Protein AF-A0A3A9UAF2-F1 (afdb_monomer_lite)

pLDDT: mean 77.43, std 17.35, range [30.03, 96.0]

Radius of gyration: 18.85 Å; chains: 1; bounding box: 47×29×60 Å

Secondary structure (DSSP, 8-state):
--PPPHHHHHHHHHHHHHHHHHHHHHHHHH-TT-HHHHHHHHHHHHHHHHHHHHHHHHHHS-HHHHHHHHHHHHHHHHHHHHHHHHHHHHHH---HHHHHHHHHHHHHHHHHHHHHHHHHTS-TTHHHHHHHSSS----TT-TT-TTHHHHHHHHHHHHHHHHHHHHHHHTTHHHHHHHHH--

Foldseek 3Di:
DPDCPPVNVLVVLVVLLVLLVVLLVLCCVPVVVPPLLNQLSVLSNVLSVVLNVQLVVLVPDDPVSSLQCNLVVNLVSLVVSLVSLVVSCVVVNDDPSSVLSNVLSVLLNVLSVQLNCCCPPVPVPCVVVCVVVVHDPFDPPDPCTPCVSVCVSVVVNVVSSVVNSCCSNVDCVVVVVVVVVVD

Structure (mmCIF, N/CA/C/O backbone):
data_AF-A0A3A9UAF2-F1
#
_entry.id   AF-A0A3A9UAF2-F1
#
loop_
_atom_site.group_PDB
_atom_site.id
_atom_site.type_symbol
_atom_site.label_atom_id
_atom_site.label_alt_id
_atom_site.label_comp_id
_atom_site.label_asym_id
_atom_site.label_entity_id
_atom_site.label_seq_id
_atom_site.pdbx_PDB_ins_code
_atom_site.Cartn_x
_atom_site.Cartn_y
_atom_site.Cartn_z
_atom_site.occupancy
_atom_site.B_iso_or_equiv
_atom_site.auth_seq_id
_atom_site.auth_comp_id
_atom_site.auth_asym_id
_atom_site.auth_atom_id
_atom_site.pdbx_PDB_model_num
ATOM 1 N N . MET A 1 1 ? 23.227 -7.644 -11.343 1.00 33.62 1 MET A N 1
ATOM 2 C CA . MET A 1 1 ? 21.998 -7.559 -10.528 1.00 33.62 1 MET A CA 1
ATOM 3 C C . MET A 1 1 ? 21.085 -8.667 -10.995 1.00 33.62 1 MET A C 1
ATOM 5 O O . MET A 1 1 ? 20.821 -8.731 -12.188 1.00 33.62 1 MET A O 1
ATOM 9 N N . ALA A 1 2 ? 20.698 -9.581 -10.108 1.00 30.03 2 ALA A N 1
ATOM 10 C CA . ALA A 1 2 ? 19.697 -10.581 -10.447 1.00 30.03 2 ALA A CA 1
ATOM 11 C C . ALA A 1 2 ? 18.373 -9.840 -10.664 1.00 30.03 2 ALA A C 1
ATOM 13 O O . ALA A 1 2 ? 17.889 -9.191 -9.740 1.00 30.03 2 ALA A O 1
ATOM 14 N N . LEU A 1 3 ? 17.841 -9.878 -11.887 1.00 45.00 3 LEU A N 1
ATOM 15 C CA . LEU A 1 3 ? 16.459 -9.492 -12.143 1.00 45.00 3 LEU A CA 1
ATOM 16 C C . LEU A 1 3 ? 15.599 -10.282 -11.157 1.00 45.00 3 LEU A C 1
ATOM 18 O O . LEU A 1 3 ? 15.616 -11.514 -11.172 1.00 45.00 3 LEU A O 1
ATOM 22 N N . ILE A 1 4 ? 14.902 -9.575 -10.268 1.00 51.62 4 ILE A N 1
ATOM 23 C CA . ILE A 1 4 ? 13.815 -10.165 -9.495 1.00 51.62 4 ILE A CA 1
ATOM 24 C C . ILE A 1 4 ? 12.902 -10.838 -10.520 1.00 51.62 4 ILE A C 1
ATOM 26 O O . ILE A 1 4 ? 12.401 -10.176 -11.429 1.00 51.62 4 ILE A O 1
ATOM 30 N N . SER A 1 5 ? 12.771 -12.164 -10.446 1.00 56.38 5 SER A N 1
ATOM 31 C CA . SER A 1 5 ? 11.936 -12.871 -11.411 1.00 56.38 5 SER A CA 1
ATOM 32 C C . SER A 1 5 ? 10.496 -12.386 -11.254 1.00 56.38 5 SER A C 1
ATOM 34 O O . SER A 1 5 ? 10.052 -12.088 -10.144 1.00 56.38 5 SER A O 1
ATOM 36 N N . ILE A 1 6 ? 9.750 -12.330 -12.357 1.00 60.41 6 ILE A N 1
ATOM 37 C CA . ILE A 1 6 ? 8.323 -11.967 -12.352 1.00 60.41 6 ILE A CA 1
ATOM 38 C C . ILE A 1 6 ? 7.553 -12.813 -11.321 1.00 60.41 6 ILE A C 1
ATOM 40 O O . ILE A 1 6 ? 6.674 -12.303 -10.635 1.00 60.41 6 ILE A O 1
ATOM 44 N N . ALA A 1 7 ? 7.949 -14.078 -11.132 1.00 60.50 7 ALA A N 1
ATOM 45 C CA . ALA A 1 7 ? 7.382 -14.965 -10.119 1.00 60.50 7 ALA A CA 1
ATOM 46 C C . ALA A 1 7 ? 7.614 -14.480 -8.674 1.00 60.50 7 ALA A C 1
ATOM 48 O O . ALA A 1 7 ? 6.735 -14.635 -7.831 1.00 60.50 7 ALA A O 1
ATOM 49 N N . PHE A 1 8 ? 8.768 -13.877 -8.374 1.00 65.81 8 PHE A N 1
ATOM 50 C CA . PHE A 1 8 ? 9.053 -13.320 -7.050 1.00 65.81 8 PHE A CA 1
ATOM 51 C C . PHE A 1 8 ? 8.301 -12.004 -6.802 1.00 65.81 8 PHE A C 1
ATOM 53 O O . PHE A 1 8 ? 7.786 -11.811 -5.704 1.00 65.81 8 PHE A O 1
ATOM 60 N N . GLU A 1 9 ? 8.165 -11.133 -7.812 1.00 64.88 9 GLU A N 1
ATOM 61 C CA . GLU A 1 9 ? 7.309 -9.935 -7.711 1.00 64.88 9 GLU A CA 1
ATOM 62 C C . GLU A 1 9 ? 5.850 -10.334 -7.433 1.00 64.88 9 GLU A C 1
ATOM 64 O O . GLU A 1 9 ? 5.203 -9.767 -6.555 1.00 64.88 9 GLU A O 1
ATOM 69 N N . TRP A 1 10 ? 5.363 -11.374 -8.115 1.00 68.69 10 TRP A N 1
ATOM 70 C CA . TRP A 1 10 ? 4.012 -11.898 -7.923 1.00 68.69 10 TRP A CA 1
ATOM 71 C C . TRP A 1 10 ? 3.810 -12.528 -6.538 1.00 68.69 10 TRP A C 1
ATOM 73 O O . TRP A 1 10 ? 2.790 -12.292 -5.896 1.00 68.69 10 TRP A O 1
ATOM 83 N N . ALA A 1 11 ? 4.795 -13.280 -6.038 1.00 73.00 11 ALA A N 1
ATOM 84 C CA . ALA A 1 11 ? 4.742 -13.871 -4.702 1.00 73.00 11 ALA A CA 1
ATOM 85 C C . ALA A 1 11 ? 4.718 -12.807 -3.590 1.00 73.00 11 ALA A C 1
ATOM 87 O O . ALA A 1 11 ? 3.969 -12.946 -2.622 1.00 73.00 11 ALA A O 1
ATOM 88 N N . LEU A 1 12 ? 5.502 -11.732 -3.732 1.00 72.25 12 LEU A N 1
ATOM 89 C CA . LEU A 1 12 ? 5.485 -10.607 -2.793 1.00 72.25 12 LEU A CA 1
ATOM 90 C C . LEU A 1 12 ? 4.144 -9.868 -2.804 1.00 72.25 12 LEU A C 1
ATOM 92 O O . LEU A 1 12 ? 3.627 -9.524 -1.742 1.00 72.25 12 LEU A O 1
ATOM 96 N N . ASP A 1 13 ? 3.572 -9.651 -3.988 1.00 78.12 13 ASP A N 1
ATOM 97 C CA . ASP A 1 13 ? 2.272 -8.998 -4.144 1.00 78.12 13 ASP A CA 1
ATOM 98 C C . ASP A 1 13 ? 1.149 -9.830 -3.503 1.00 78.12 13 ASP A C 1
ATOM 100 O O . ASP A 1 13 ? 0.389 -9.324 -2.677 1.00 78.12 13 ASP A O 1
ATOM 104 N N . GLN A 1 14 ? 1.115 -11.141 -3.766 1.00 81.56 14 GLN A N 1
ATOM 105 C CA . GLN A 1 14 ? 0.177 -12.060 -3.114 1.00 81.56 14 GLN A CA 1
ATOM 106 C C . GLN A 1 14 ? 0.331 -12.070 -1.594 1.00 81.56 14 GLN A C 1
ATOM 108 O O . GLN A 1 14 ? -0.664 -12.044 -0.869 1.00 81.56 14 GLN A O 1
ATOM 113 N N . TRP A 1 15 ? 1.567 -12.084 -1.096 1.00 84.62 15 TRP A N 1
ATOM 114 C CA . TRP A 1 15 ? 1.828 -12.051 0.338 1.00 84.62 15 TRP A CA 1
ATOM 115 C C . TRP A 1 15 ? 1.287 -10.771 0.985 1.00 84.62 15 TRP A C 1
ATOM 117 O O . TRP A 1 15 ? 0.632 -10.839 2.026 1.00 84.62 15 TRP A O 1
ATOM 127 N N . ALA A 1 16 ? 1.480 -9.616 0.345 1.00 85.56 16 ALA A N 1
ATOM 128 C CA . ALA A 1 16 ? 0.967 -8.341 0.836 1.00 85.56 16 ALA A CA 1
ATOM 129 C C . ALA A 1 16 ? -0.572 -8.299 0.864 1.00 85.56 16 ALA A C 1
ATOM 131 O O . ALA A 1 16 ? -1.155 -7.841 1.848 1.00 85.56 16 ALA A O 1
ATOM 132 N N . VAL A 1 17 ? -1.240 -8.832 -0.166 1.00 89.94 17 VAL A N 1
ATOM 133 C CA . VAL A 1 17 ? -2.710 -8.950 -0.208 1.00 89.94 17 VAL A CA 1
ATOM 134 C C . VAL A 1 17 ? -3.223 -9.836 0.922 1.00 89.94 17 VAL A C 1
ATOM 136 O O . VAL A 1 17 ? -4.150 -9.452 1.639 1.00 89.94 17 VAL A O 1
ATOM 139 N N . VAL A 1 18 ? -2.611 -11.008 1.107 1.00 90.56 18 VAL A N 1
ATOM 140 C CA . VAL A 1 18 ? -2.998 -11.958 2.157 1.00 90.56 18 VAL A CA 1
ATOM 141 C C . VAL A 1 18 ? -2.822 -11.331 3.536 1.00 90.56 18 VAL A C 1
ATOM 143 O O . VAL A 1 18 ? -3.735 -11.408 4.355 1.00 90.56 18 VAL A O 1
ATOM 146 N N . LEU A 1 19 ? -1.700 -10.654 3.794 1.00 91.19 19 LEU A N 1
ATOM 147 C CA . LEU A 1 19 ? -1.489 -9.956 5.061 1.00 91.19 19 LEU A CA 1
ATOM 148 C C . LEU A 1 19 ? -2.506 -8.844 5.303 1.00 91.19 19 LEU A C 1
ATOM 150 O O . LEU A 1 19 ? -3.019 -8.733 6.415 1.00 91.19 19 LEU A O 1
ATOM 154 N N . ALA A 1 20 ? -2.821 -8.043 4.286 1.00 91.75 20 ALA A N 1
ATOM 155 C CA . ALA A 1 20 ? -3.807 -6.976 4.410 1.00 91.75 20 ALA A CA 1
ATOM 156 C C . ALA A 1 20 ? -5.199 -7.538 4.752 1.00 91.75 20 ALA A C 1
ATOM 158 O O . ALA A 1 20 ? -5.878 -7.026 5.646 1.00 91.75 20 ALA A O 1
ATOM 159 N N . ALA A 1 21 ? -5.598 -8.629 4.091 1.00 93.12 21 ALA A N 1
ATOM 160 C CA . ALA A 1 21 ? -6.851 -9.324 4.369 1.00 93.12 21 ALA A CA 1
ATOM 161 C C . ALA A 1 21 ? -6.871 -9.925 5.784 1.00 93.12 21 ALA A C 1
ATOM 163 O O . ALA A 1 21 ? -7.847 -9.751 6.514 1.00 93.12 21 ALA A O 1
ATOM 164 N N . LEU A 1 22 ? -5.784 -10.577 6.203 1.00 93.50 22 LEU A N 1
ATOM 165 C CA . LEU A 1 22 ? -5.650 -11.134 7.549 1.00 93.50 22 LEU A CA 1
ATOM 166 C C . LEU A 1 22 ? -5.697 -10.046 8.626 1.00 93.50 22 LEU A C 1
ATOM 168 O O . LEU A 1 22 ? -6.352 -10.247 9.644 1.00 93.50 22 LEU A O 1
ATOM 172 N N . ALA A 1 23 ? -5.073 -8.886 8.403 1.00 91.56 23 ALA A N 1
ATOM 173 C CA . ALA A 1 23 ? -5.122 -7.762 9.336 1.00 91.56 23 ALA A CA 1
ATOM 174 C C . ALA A 1 23 ? -6.552 -7.230 9.502 1.00 91.56 23 ALA A C 1
ATOM 176 O O . ALA A 1 23 ? -6.980 -6.922 10.615 1.00 91.56 23 ALA A O 1
ATOM 177 N N . PHE A 1 24 ? -7.322 -7.152 8.414 1.00 94.38 24 PHE A N 1
ATOM 178 C CA . PHE A 1 24 ? -8.735 -6.787 8.481 1.00 94.38 24 PHE A CA 1
ATOM 179 C C . PHE A 1 24 ? -9.564 -7.832 9.241 1.00 94.38 24 PHE A C 1
ATOM 181 O O . PHE A 1 24 ? -10.276 -7.473 10.178 1.00 94.38 24 PHE A O 1
ATOM 188 N N . VAL A 1 25 ? -9.438 -9.121 8.901 1.00 93.62 25 VAL A N 1
ATOM 189 C CA . VAL A 1 25 ? -10.173 -10.211 9.572 1.00 93.62 25 VAL A CA 1
ATOM 190 C C . VAL A 1 25 ? -9.829 -10.276 11.060 1.00 93.62 25 VAL A C 1
ATOM 192 O O . VAL A 1 25 ? -10.727 -10.410 11.891 1.00 93.62 25 VAL A O 1
ATOM 195 N N . TYR A 1 26 ? -8.551 -10.123 11.410 1.00 91.31 26 TYR A N 1
ATOM 196 C CA . TYR A 1 26 ? -8.089 -10.058 12.794 1.00 91.31 26 TYR A CA 1
ATOM 197 C C . TYR A 1 26 ? -8.773 -8.916 13.552 1.00 91.31 26 TYR A C 1
ATOM 199 O O . TYR A 1 26 ? -9.408 -9.149 14.579 1.00 91.31 26 TYR A O 1
ATOM 207 N N . ASN A 1 27 ? -8.733 -7.695 13.014 1.00 90.88 27 ASN A N 1
ATOM 208 C CA . ASN A 1 27 ? -9.342 -6.536 13.667 1.00 90.88 27 ASN A CA 1
ATOM 209 C C . ASN A 1 27 ? -10.868 -6.621 13.742 1.00 90.88 27 ASN A C 1
ATOM 211 O O . ASN A 1 27 ? -11.455 -6.203 14.735 1.00 90.88 27 ASN A O 1
ATOM 215 N N . MET A 1 28 ? -11.518 -7.203 12.737 1.00 91.88 28 MET A N 1
ATOM 216 C CA . MET A 1 28 ? -12.956 -7.455 12.768 1.00 91.88 28 MET A CA 1
ATOM 217 C C . MET A 1 28 ? -13.333 -8.474 13.854 1.00 91.88 28 MET A C 1
ATOM 219 O O . MET A 1 28 ? -14.367 -8.322 14.497 1.00 91.88 28 MET A O 1
ATOM 223 N N . THR A 1 29 ? -12.498 -9.495 14.066 1.00 90.31 29 THR A N 1
ATOM 224 C CA . THR A 1 29 ? -12.770 -10.594 15.006 1.00 90.31 29 THR A CA 1
ATOM 225 C C . THR A 1 29 ? -12.457 -10.204 16.449 1.00 90.31 29 THR A C 1
ATOM 227 O O . THR A 1 29 ? -13.267 -10.450 17.340 1.00 90.31 29 THR A O 1
ATOM 230 N N . PHE A 1 30 ? -11.301 -9.582 16.686 1.00 87.62 30 PHE A N 1
ATOM 231 C CA . PHE A 1 30 ? -10.780 -9.329 18.033 1.00 87.62 30 PHE A CA 1
ATOM 232 C C . PHE A 1 30 ? -10.954 -7.875 18.496 1.00 87.62 30 PHE A C 1
ATOM 234 O O . PHE A 1 30 ? -11.101 -7.634 19.690 1.00 87.62 30 PHE A O 1
ATOM 241 N N . ASN A 1 31 ? -11.044 -6.916 17.567 1.00 85.62 31 ASN A N 1
ATOM 242 C CA . ASN A 1 31 ? -11.149 -5.478 17.851 1.00 85.62 31 ASN A CA 1
ATOM 243 C C . ASN A 1 31 ? -12.462 -4.868 17.321 1.00 85.62 31 ASN A C 1
ATOM 245 O O . ASN A 1 31 ? -12.510 -3.697 16.940 1.00 85.62 31 ASN A O 1
ATOM 249 N N . SER A 1 32 ? -13.545 -5.658 17.307 1.00 85.94 32 SER A N 1
ATOM 250 C CA . SER A 1 32 ? -14.848 -5.329 16.690 1.00 85.94 32 SER A CA 1
ATOM 251 C C . SER A 1 32 ? -15.505 -4.034 17.197 1.00 85.94 32 SER A C 1
ATOM 253 O O . SER A 1 32 ? -16.315 -3.417 16.506 1.00 85.94 32 SER A O 1
ATOM 255 N N . HIS A 1 33 ? -15.138 -3.594 18.398 1.00 86.50 33 HIS A N 1
ATOM 256 C CA . HIS A 1 33 ? -15.617 -2.372 19.037 1.00 86.50 33 HIS A CA 1
ATOM 257 C C . HIS A 1 33 ? -14.896 -1.106 18.532 1.00 86.50 33 HIS A C 1
ATOM 259 O O . HIS A 1 33 ? -15.419 0.001 18.674 1.00 86.50 33 HIS A O 1
ATOM 265 N N . ASN A 1 34 ? -13.724 -1.237 17.900 1.00 87.69 34 ASN A N 1
ATOM 266 C CA . ASN A 1 34 ? -12.946 -0.120 17.368 1.00 87.69 34 ASN A CA 1
ATOM 267 C C . ASN A 1 34 ? -13.262 0.119 15.882 1.00 87.69 34 ASN A C 1
ATOM 269 O O . ASN A 1 34 ? -12.521 -0.274 14.978 1.00 8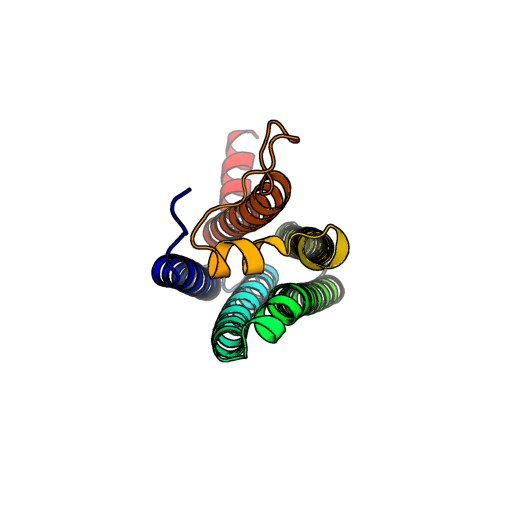7.69 34 ASN A O 1
ATOM 273 N N . SER A 1 35 ? -14.367 0.821 15.621 1.00 88.94 35 SER A N 1
ATOM 274 C CA . SER A 1 35 ? -14.837 1.121 14.259 1.00 88.94 35 SER A CA 1
ATOM 275 C C . SER A 1 35 ? -13.801 1.847 13.390 1.00 88.94 35 SER A C 1
ATOM 277 O O . SER A 1 35 ? -13.751 1.622 12.181 1.00 88.94 35 SER A O 1
ATOM 279 N N . ARG A 1 36 ? -12.931 2.673 13.990 1.00 90.25 36 ARG A N 1
ATOM 280 C CA . ARG A 1 36 ? -11.856 3.387 13.280 1.00 90.25 36 ARG A CA 1
ATOM 281 C C . ARG A 1 36 ? -10.769 2.434 12.789 1.00 90.25 36 ARG A C 1
ATOM 283 O O . ARG A 1 36 ? -10.321 2.564 11.650 1.00 90.25 36 ARG A O 1
ATOM 290 N N . LEU A 1 37 ? -10.363 1.474 13.620 1.00 90.12 37 LEU A N 1
ATOM 291 C CA . LEU A 1 37 ? -9.373 0.455 13.263 1.00 90.12 37 LEU A CA 1
ATOM 292 C C . LEU A 1 37 ? -9.906 -0.498 12.189 1.00 90.12 37 LEU A C 1
ATOM 294 O O . LEU A 1 37 ? -9.205 -0.789 11.220 1.00 90.12 37 LEU A O 1
ATOM 298 N N . ILE A 1 38 ? -11.169 -0.910 12.299 1.00 91.81 38 ILE A N 1
ATOM 299 C CA . ILE A 1 38 ? -11.828 -1.755 11.293 1.00 91.81 38 ILE A CA 1
ATOM 300 C C . ILE A 1 38 ? -11.927 -1.018 9.955 1.00 91.81 38 ILE A C 1
ATOM 302 O O . ILE A 1 38 ? -11.546 -1.563 8.925 1.00 91.81 38 ILE A O 1
ATOM 306 N N . ALA A 1 39 ? -12.373 0.241 9.953 1.00 92.62 39 ALA A N 1
ATOM 307 C CA . ALA A 1 39 ? -12.472 1.022 8.722 1.00 92.62 39 ALA A CA 1
ATOM 308 C C . ALA A 1 39 ? -11.095 1.276 8.082 1.00 92.62 39 ALA A C 1
ATOM 310 O O . ALA A 1 39 ? -10.945 1.169 6.864 1.00 92.62 39 ALA A O 1
ATOM 311 N N . SER A 1 40 ? -10.071 1.556 8.893 1.00 93.44 40 SER A N 1
ATOM 312 C CA . SER A 1 40 ? -8.703 1.774 8.405 1.00 93.44 40 SER A CA 1
ATOM 313 C C . SER A 1 40 ? -8.097 0.491 7.826 1.00 93.44 40 SER A C 1
ATOM 315 O O . SER A 1 40 ? -7.552 0.512 6.725 1.00 93.44 40 SER A O 1
ATOM 317 N N . SER A 1 41 ? -8.239 -0.644 8.519 1.00 93.75 41 SER A N 1
ATOM 318 C CA . SER A 1 41 ? -7.765 -1.947 8.026 1.00 93.75 41 SER A CA 1
ATOM 319 C C . SER A 1 41 ? -8.518 -2.408 6.776 1.00 93.75 41 SER A C 1
ATOM 321 O O . SER A 1 41 ? -7.884 -2.899 5.845 1.00 93.75 41 SER A O 1
ATOM 323 N N . LEU A 1 42 ? -9.831 -2.165 6.689 1.00 95.12 42 LEU A N 1
ATOM 324 C CA . LEU A 1 42 ? -10.618 -2.420 5.479 1.00 95.12 42 LEU A CA 1
ATOM 325 C C . LEU A 1 42 ? -10.117 -1.590 4.294 1.00 95.12 42 LEU A C 1
ATOM 327 O O . LEU A 1 42 ? -9.975 -2.116 3.194 1.00 95.12 42 LEU A O 1
ATOM 331 N N . THR A 1 43 ? -9.816 -0.308 4.516 1.00 94.75 43 THR A N 1
ATOM 332 C CA . THR A 1 43 ? -9.277 0.579 3.470 1.00 94.75 43 THR A CA 1
ATOM 333 C C . THR A 1 43 ? -7.982 0.019 2.896 1.00 94.75 43 THR A C 1
ATOM 335 O O . THR A 1 43 ? -7.814 -0.053 1.681 1.00 94.75 43 THR A O 1
ATOM 338 N N . VAL A 1 44 ? -7.082 -0.429 3.773 1.00 94.56 44 VAL A N 1
ATOM 339 C CA . VAL A 1 44 ? -5.801 -1.024 3.383 1.00 94.56 44 VAL A CA 1
ATOM 340 C C . VAL A 1 44 ? -6.013 -2.354 2.658 1.00 94.56 44 VAL A C 1
ATOM 342 O O . VAL A 1 44 ? -5.417 -2.565 1.606 1.00 94.56 44 VAL A O 1
ATOM 345 N N . ALA A 1 45 ? -6.897 -3.223 3.156 1.00 94.50 45 ALA A N 1
ATOM 346 C CA . ALA A 1 45 ? -7.222 -4.494 2.509 1.00 94.50 45 ALA A CA 1
ATOM 347 C C . ALA A 1 45 ? -7.782 -4.301 1.092 1.00 94.50 45 ALA A C 1
ATOM 349 O O . ALA A 1 45 ? -7.315 -4.948 0.156 1.00 94.50 45 ALA A O 1
ATOM 350 N N . LEU A 1 46 ? -8.726 -3.371 0.914 1.00 94.50 46 LEU A N 1
ATOM 351 C CA . LEU A 1 46 ? -9.286 -3.038 -0.398 1.00 94.50 46 LEU A CA 1
ATOM 352 C C . LEU A 1 46 ? -8.228 -2.453 -1.334 1.00 94.50 46 LEU A C 1
ATOM 354 O O . LEU A 1 46 ? -8.163 -2.842 -2.495 1.00 94.50 46 LEU A O 1
ATOM 358 N N . MET A 1 47 ? -7.369 -1.563 -0.832 1.00 93.94 47 MET A N 1
ATOM 359 C CA . MET A 1 47 ? -6.274 -0.994 -1.615 1.00 93.94 47 MET A CA 1
ATOM 360 C C . MET A 1 47 ? -5.329 -2.087 -2.132 1.00 93.94 47 MET A C 1
ATOM 362 O O . MET A 1 47 ? -5.038 -2.114 -3.322 1.00 93.94 47 MET A O 1
ATOM 366 N N . TYR A 1 48 ? -4.878 -3.020 -1.289 1.00 91.56 48 TYR A N 1
ATOM 367 C CA . TYR A 1 48 ? -4.011 -4.110 -1.752 1.00 91.56 48 TYR A CA 1
ATOM 368 C C . TYR A 1 48 ? -4.740 -5.070 -2.701 1.00 91.56 48 TYR A C 1
ATOM 370 O O . TYR A 1 48 ? -4.182 -5.437 -3.732 1.00 91.56 48 TYR A O 1
ATOM 378 N N . ALA A 1 49 ? -5.999 -5.424 -2.419 1.00 91.56 49 ALA A N 1
ATOM 379 C CA . ALA A 1 49 ? -6.787 -6.297 -3.288 1.00 91.56 49 ALA A CA 1
ATOM 380 C C . ALA A 1 49 ? -6.994 -5.688 -4.685 1.00 91.56 49 ALA A C 1
ATOM 382 O O . ALA A 1 49 ? -6.730 -6.340 -5.693 1.00 91.56 49 ALA A O 1
ATOM 383 N N . PHE A 1 50 ? -7.409 -4.422 -4.769 1.00 91.94 50 PHE A N 1
ATOM 384 C CA . PHE A 1 50 ? -7.541 -3.727 -6.051 1.00 91.94 50 PHE A CA 1
ATOM 385 C C . PHE A 1 50 ? -6.190 -3.536 -6.741 1.00 91.94 50 PHE A C 1
ATOM 387 O O . PHE A 1 50 ? -6.116 -3.642 -7.962 1.00 91.94 50 PHE A O 1
ATOM 394 N N . GLY A 1 51 ? -5.118 -3.317 -5.975 1.00 89.19 51 GLY A N 1
ATOM 395 C CA . GLY A 1 51 ? -3.755 -3.225 -6.494 1.00 89.19 51 GLY A CA 1
ATOM 396 C C . GLY A 1 51 ? -3.304 -4.509 -7.186 1.00 89.19 51 GLY A C 1
ATOM 397 O O . GLY A 1 51 ? -2.708 -4.432 -8.258 1.00 89.19 51 GLY A O 1
ATOM 398 N N . HIS A 1 52 ? -3.658 -5.669 -6.628 1.00 88.94 52 HIS A N 1
ATOM 399 C CA . HIS A 1 52 ? -3.376 -6.980 -7.212 1.00 88.94 52 HIS A CA 1
ATOM 400 C C . HIS A 1 52 ? -4.073 -7.178 -8.560 1.00 88.94 52 HIS A C 1
ATOM 402 O O . HIS A 1 52 ? -3.426 -7.510 -9.553 1.00 88.94 52 HIS A O 1
ATOM 408 N N . PHE A 1 53 ? -5.382 -6.912 -8.628 1.00 87.38 53 PHE A N 1
ATOM 409 C CA . PHE A 1 53 ? -6.136 -7.019 -9.884 1.00 87.38 53 PHE A CA 1
ATOM 410 C C . PHE A 1 53 ? -5.643 -6.027 -10.936 1.00 87.38 53 PHE A C 1
ATOM 412 O O . PHE A 1 53 ? -5.502 -6.378 -12.105 1.00 87.38 53 PHE A O 1
ATOM 419 N N . LEU A 1 54 ? -5.338 -4.800 -10.516 1.00 87.62 54 LEU A N 1
ATOM 420 C CA . LEU A 1 54 ? -4.782 -3.776 -11.386 1.00 87.62 54 LEU A CA 1
ATOM 421 C C . LEU A 1 54 ? -3.416 -4.205 -11.940 1.00 87.62 54 LEU A C 1
ATOM 423 O O . LEU A 1 54 ? -3.170 -4.046 -13.130 1.00 87.62 54 LEU A O 1
ATOM 427 N N . LEU A 1 55 ? -2.540 -4.770 -11.104 1.00 83.81 55 LEU A N 1
ATOM 428 C CA . LEU A 1 55 ? -1.234 -5.275 -11.527 1.00 83.81 55 LEU A CA 1
ATOM 429 C C . LEU A 1 55 ? -1.370 -6.448 -12.501 1.00 83.81 55 LEU A C 1
ATOM 431 O O . LEU A 1 55 ? -0.647 -6.487 -13.494 1.00 83.81 55 LEU A O 1
ATOM 435 N N . ALA A 1 56 ? -2.288 -7.378 -12.231 1.00 84.06 56 ALA A N 1
ATOM 436 C CA . ALA A 1 56 ? -2.581 -8.491 -13.127 1.00 84.06 56 ALA A CA 1
ATOM 437 C C . ALA A 1 56 ? -3.015 -7.983 -14.509 1.00 84.06 56 ALA A C 1
ATOM 439 O O . ALA A 1 56 ? -2.418 -8.377 -15.504 1.00 84.06 56 ALA A O 1
ATOM 440 N N . TRP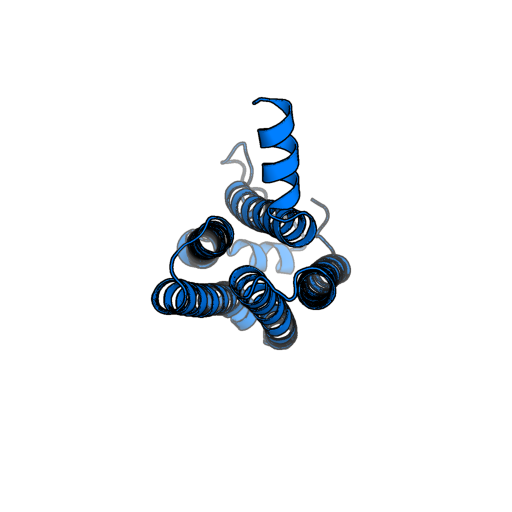 A 1 57 ? -3.957 -7.035 -14.553 1.00 86.50 57 TRP A N 1
ATOM 441 C CA . TRP A 1 57 ? -4.407 -6.412 -15.799 1.00 86.50 57 TRP A CA 1
ATOM 442 C C . TRP A 1 57 ? -3.283 -5.662 -16.527 1.00 86.50 57 TRP A C 1
ATOM 444 O O . TRP A 1 57 ? -3.095 -5.850 -17.724 1.00 86.50 57 TRP A O 1
ATOM 454 N N . ILE A 1 58 ? -2.487 -4.854 -15.816 1.00 84.06 58 ILE A N 1
ATOM 455 C CA . ILE A 1 58 ? -1.352 -4.134 -16.417 1.00 84.06 58 ILE A CA 1
ATOM 456 C C . ILE A 1 58 ? -0.374 -5.111 -17.068 1.00 84.06 58 ILE A C 1
ATOM 458 O O . ILE A 1 58 ? 0.123 -4.831 -18.151 1.00 84.06 58 ILE A O 1
ATOM 462 N N . ASN A 1 59 ? -0.100 -6.255 -16.441 1.00 81.31 59 ASN A N 1
ATOM 463 C CA . ASN A 1 59 ? 0.845 -7.233 -16.977 1.00 81.31 59 ASN A CA 1
ATOM 464 C C . ASN A 1 59 ? 0.348 -7.927 -18.264 1.00 81.31 59 ASN A C 1
ATOM 466 O O . ASN A 1 59 ? 1.157 -8.563 -18.940 1.00 81.31 59 ASN A O 1
ATOM 470 N N . GLU A 1 60 ? -0.936 -7.803 -18.618 1.00 83.88 60 GLU A N 1
ATOM 471 C CA . GLU A 1 60 ? -1.500 -8.289 -19.887 1.00 83.88 60 GLU A CA 1
ATOM 472 C C . GLU A 1 60 ? -1.355 -7.278 -21.041 1.00 83.88 60 GLU A C 1
ATOM 474 O O . GLU A 1 60 ? -1.508 -7.649 -22.205 1.00 83.88 60 GLU A O 1
ATOM 479 N N . LEU A 1 61 ? -1.045 -6.008 -20.749 1.00 80.31 61 LEU A N 1
ATOM 480 C CA . LEU A 1 61 ? -0.896 -4.957 -21.762 1.00 80.31 61 LEU A CA 1
ATOM 481 C C . LEU A 1 61 ? 0.445 -5.060 -22.516 1.00 80.31 61 LEU A C 1
ATOM 483 O O . LEU A 1 61 ? 1.401 -5.648 -22.004 1.00 80.31 61 LEU A O 1
ATOM 487 N N . PRO A 1 62 ? 0.582 -4.450 -23.709 1.00 81.50 62 PRO A N 1
ATOM 488 C CA . PRO A 1 62 ? 1.877 -4.283 -24.369 1.00 81.50 62 PRO A CA 1
ATOM 489 C C . PRO A 1 62 ? 2.895 -3.572 -23.466 1.00 81.50 62 PRO A C 1
ATOM 491 O O . PRO A 1 62 ? 2.529 -2.674 -22.711 1.00 81.50 62 PRO A O 1
ATOM 494 N N . PHE A 1 63 ? 4.179 -3.939 -23.560 1.00 70.81 63 PHE A N 1
ATOM 495 C CA . PHE A 1 63 ? 5.238 -3.463 -22.652 1.00 70.81 63 PHE A CA 1
ATOM 496 C C . PHE A 1 63 ? 5.274 -1.933 -22.484 1.00 70.81 63 PHE A C 1
ATOM 498 O O . PHE A 1 63 ? 5.368 -1.442 -21.358 1.00 70.81 63 PHE A O 1
ATOM 505 N N . ASP A 1 64 ? 5.130 -1.185 -23.579 1.00 69.69 64 ASP A N 1
ATOM 506 C CA . ASP A 1 64 ? 5.132 0.283 -23.564 1.00 69.69 64 ASP A CA 1
ATOM 507 C C . ASP A 1 64 ? 3.968 0.862 -22.744 1.00 69.69 64 ASP A C 1
ATOM 509 O O . ASP A 1 64 ? 4.137 1.821 -21.986 1.00 69.69 64 ASP A O 1
ATOM 513 N N . GLU A 1 65 ? 2.794 0.236 -22.823 1.00 74.62 65 GLU A N 1
ATOM 514 C CA . GLU A 1 65 ? 1.632 0.610 -22.019 1.00 74.62 65 GLU A CA 1
ATOM 515 C C . GLU A 1 65 ? 1.833 0.227 -20.547 1.00 74.62 65 GLU A C 1
ATOM 517 O O . GLU A 1 65 ? 1.516 1.022 -19.658 1.00 74.62 65 GLU A O 1
ATOM 522 N N . GLN A 1 66 ? 2.443 -0.932 -20.259 1.00 74.00 66 GLN A N 1
ATOM 523 C CA . GLN A 1 66 ? 2.752 -1.327 -18.878 1.00 74.00 66 GLN A CA 1
ATOM 524 C C . GLN A 1 66 ? 3.625 -0.284 -18.178 1.00 74.00 66 GLN A C 1
ATOM 526 O O . GLN A 1 66 ? 3.383 0.076 -17.023 1.00 74.00 66 GLN A O 1
ATOM 531 N N . VAL A 1 67 ? 4.643 0.215 -18.885 1.00 69.06 67 VAL A N 1
ATOM 532 C CA . VAL A 1 67 ? 5.585 1.225 -18.387 1.00 69.06 67 VAL A CA 1
ATOM 533 C C . VAL A 1 67 ? 4.854 2.513 -18.010 1.00 69.06 67 VAL A C 1
ATOM 535 O O . VAL A 1 67 ? 5.121 3.080 -16.947 1.00 69.06 67 VAL A O 1
ATOM 538 N N . TYR A 1 68 ? 3.910 2.950 -18.842 1.00 71.50 68 TYR A N 1
ATOM 539 C CA . TYR A 1 68 ? 3.178 4.195 -18.639 1.00 71.50 68 TYR A CA 1
ATOM 540 C C . TYR A 1 68 ? 2.133 4.098 -17.516 1.00 71.50 68 TYR A C 1
ATOM 542 O O . TYR A 1 68 ? 2.017 5.001 -16.674 1.00 71.50 68 TYR A O 1
ATOM 550 N N . PHE A 1 69 ? 1.388 2.991 -17.469 1.00 77.38 69 PHE A N 1
ATOM 551 C CA . PHE A 1 69 ? 0.250 2.833 -16.563 1.00 77.38 69 PHE A CA 1
ATOM 552 C C . PHE A 1 69 ? 0.626 2.317 -15.169 1.00 77.38 69 PHE A C 1
ATOM 554 O O . PHE A 1 69 ? -0.047 2.656 -14.197 1.00 77.38 69 PHE A O 1
ATOM 561 N N . ARG A 1 70 ? 1.723 1.562 -15.003 1.00 79.81 70 ARG A N 1
ATOM 562 C CA . ARG A 1 70 ? 2.015 0.882 -13.724 1.00 79.81 70 ARG A CA 1
ATOM 563 C C . ARG A 1 70 ? 2.062 1.819 -12.515 1.00 79.81 70 ARG A C 1
ATOM 565 O O . ARG A 1 70 ? 1.443 1.523 -11.493 1.00 79.81 70 ARG A O 1
ATOM 572 N N . TYR A 1 71 ? 2.765 2.946 -12.609 1.00 80.06 71 TYR A N 1
ATOM 573 C CA . TYR A 1 71 ? 2.886 3.873 -11.474 1.00 80.06 71 TYR A CA 1
ATOM 574 C C . TYR A 1 71 ? 1.751 4.886 -11.387 1.00 80.06 71 TYR A C 1
ATOM 576 O O . TYR A 1 71 ? 1.354 5.249 -10.284 1.00 80.06 71 TYR A O 1
ATOM 584 N N . SER A 1 72 ? 1.185 5.307 -12.519 1.00 83.50 72 SER A N 1
ATOM 585 C CA . SER A 1 72 ? 0.052 6.237 -12.537 1.00 83.50 72 SER A CA 1
ATOM 586 C C . SER A 1 72 ? -1.213 5.585 -11.971 1.00 83.50 72 SER A C 1
ATOM 588 O O . SER A 1 72 ? -1.899 6.184 -11.142 1.00 83.50 72 SER A O 1
ATOM 590 N N . SER A 1 73 ? -1.480 4.323 -12.311 1.00 85.88 73 SER A N 1
ATOM 591 C CA . SER A 1 73 ? -2.608 3.576 -11.756 1.00 85.88 73 SER A CA 1
ATOM 592 C C . SER A 1 73 ? -2.410 3.246 -10.271 1.00 85.88 73 SER A C 1
ATOM 594 O O . SER A 1 73 ? -3.358 3.353 -9.492 1.00 85.88 73 SER A O 1
ATOM 596 N N . ARG A 1 74 ? -1.181 2.925 -9.831 1.00 86.44 74 ARG A N 1
ATOM 597 C CA . ARG A 1 74 ? -0.876 2.771 -8.395 1.00 86.44 74 ARG A CA 1
ATOM 598 C C . ARG A 1 74 ? -1.038 4.085 -7.632 1.00 86.44 74 ARG A C 1
ATOM 600 O O . ARG A 1 74 ? -1.648 4.085 -6.569 1.00 86.44 74 ARG A O 1
ATOM 607 N N . LEU A 1 75 ? -0.556 5.203 -8.177 1.00 89.06 75 LEU A N 1
ATOM 608 C CA . LEU A 1 75 ? -0.751 6.538 -7.604 1.00 89.06 75 LEU A CA 1
ATOM 609 C C . LEU A 1 75 ? -2.240 6.850 -7.412 1.00 89.06 75 LEU A C 1
ATOM 611 O O . LEU A 1 75 ? -2.636 7.284 -6.330 1.00 89.06 75 LEU A O 1
ATOM 615 N N . LEU A 1 76 ? -3.064 6.589 -8.431 1.00 91.19 76 LEU A N 1
ATOM 616 C CA . LEU A 1 76 ? -4.513 6.774 -8.355 1.00 91.19 76 LEU A CA 1
ATOM 617 C C . LEU A 1 76 ? -5.132 5.936 -7.229 1.00 91.19 76 LEU A C 1
ATOM 619 O O . LEU A 1 76 ? -5.979 6.430 -6.489 1.00 91.19 76 LEU A O 1
ATOM 623 N N . LEU A 1 77 ? -4.684 4.693 -7.061 1.00 91.94 77 LEU A N 1
ATOM 624 C CA . LEU A 1 77 ? -5.191 3.808 -6.019 1.00 91.94 77 LEU A CA 1
ATOM 625 C C . LEU A 1 77 ? -4.872 4.318 -4.604 1.00 91.94 77 LEU A C 1
ATOM 627 O O . LEU A 1 77 ? -5.764 4.352 -3.754 1.00 91.94 77 LEU A O 1
ATOM 631 N N . TYR A 1 78 ? -3.642 4.785 -4.363 1.00 92.25 78 TYR A N 1
ATOM 632 C CA . TYR A 1 78 ? -3.287 5.431 -3.093 1.00 92.25 78 TYR A CA 1
ATOM 633 C C . TYR A 1 78 ? -4.047 6.744 -2.879 1.00 92.25 78 TYR A C 1
ATOM 635 O O . TYR A 1 78 ? -4.428 7.042 -1.749 1.00 92.25 78 TYR A O 1
ATOM 643 N N . ALA A 1 79 ? -4.320 7.508 -3.942 1.00 92.88 79 ALA A N 1
ATOM 644 C CA . ALA A 1 79 ? -5.125 8.724 -3.854 1.00 92.88 79 ALA A CA 1
ATOM 645 C C . ALA A 1 79 ? -6.567 8.420 -3.425 1.00 92.88 79 ALA A C 1
ATOM 647 O O . ALA A 1 79 ? -7.083 9.061 -2.511 1.00 92.88 79 ALA A O 1
ATOM 648 N N . LEU A 1 80 ? -7.200 7.405 -4.021 1.00 94.81 80 LEU A N 1
ATOM 649 C CA . LEU A 1 80 ? -8.540 6.957 -3.634 1.00 94.81 80 LEU A CA 1
ATOM 650 C C . LEU A 1 80 ? -8.578 6.473 -2.178 1.00 94.81 80 LEU A C 1
ATOM 652 O O . LEU A 1 80 ? -9.471 6.868 -1.427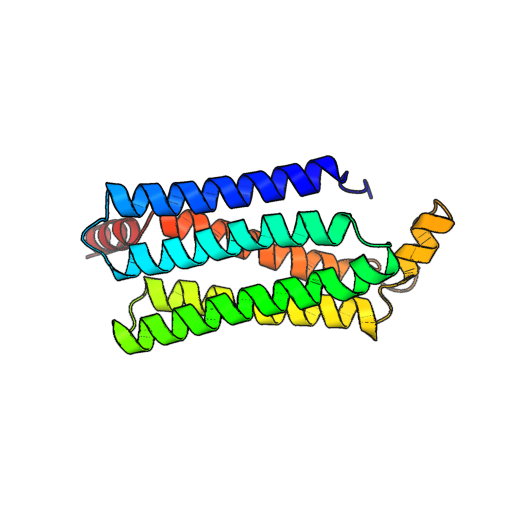 1.00 94.81 80 LEU A O 1
ATOM 656 N N . ALA A 1 81 ? -7.586 5.686 -1.752 1.00 93.81 81 ALA A N 1
ATOM 657 C CA . ALA A 1 81 ? -7.454 5.262 -0.359 1.00 93.81 81 ALA A CA 1
ATOM 658 C C . ALA A 1 81 ? -7.255 6.461 0.588 1.00 93.81 81 ALA A C 1
ATOM 660 O O . ALA A 1 81 ? -7.892 6.537 1.638 1.00 93.81 81 ALA A O 1
ATOM 661 N N . GLY A 1 82 ? -6.431 7.439 0.199 1.00 93.81 82 GLY A N 1
ATOM 662 C CA . GLY A 1 82 ? -6.224 8.688 0.931 1.00 93.81 82 GLY A CA 1
ATOM 663 C C . GLY A 1 82 ? -7.506 9.510 1.077 1.00 93.81 82 GLY A C 1
ATOM 664 O O . GLY A 1 82 ? -7.823 9.951 2.181 1.00 93.81 82 GLY A O 1
ATOM 665 N N . PHE A 1 83 ? -8.293 9.663 0.008 1.00 95.19 83 PHE A N 1
ATOM 666 C CA . PHE A 1 83 ? -9.592 10.342 0.063 1.00 95.19 83 PHE A CA 1
ATOM 667 C C . PHE A 1 83 ? -10.583 9.622 0.976 1.00 95.19 83 PHE A C 1
ATOM 669 O O . PHE A 1 83 ? -11.274 10.272 1.762 1.00 95.19 83 PHE A O 1
ATOM 676 N N . PHE A 1 84 ? -10.626 8.290 0.926 1.00 94.50 84 PHE A N 1
ATOM 677 C CA . PHE A 1 84 ? -11.473 7.509 1.822 1.00 94.50 84 PHE A CA 1
ATOM 678 C C . PHE A 1 84 ? -11.055 7.686 3.288 1.00 94.50 84 PHE A C 1
ATOM 680 O O . PHE A 1 84 ? -11.901 7.933 4.145 1.00 94.50 84 PHE A O 1
ATOM 687 N N . MET A 1 85 ? -9.751 7.670 3.576 1.00 96.00 85 MET A N 1
ATOM 688 C CA . MET A 1 85 ? -9.227 7.955 4.914 1.00 96.00 85 MET A CA 1
ATOM 689 C C . MET A 1 85 ? -9.544 9.382 5.381 1.00 96.00 85 MET A C 1
ATOM 691 O O . MET A 1 85 ? -9.933 9.570 6.532 1.00 96.00 85 MET A O 1
ATOM 695 N N . ALA A 1 86 ? -9.442 10.386 4.507 1.00 93.75 86 ALA A N 1
ATOM 696 C CA . ALA A 1 86 ? -9.829 11.760 4.830 1.00 93.75 86 ALA A CA 1
ATOM 697 C C . ALA A 1 86 ? -11.329 11.860 5.164 1.00 93.75 86 ALA A C 1
ATOM 699 O O . ALA A 1 86 ? -11.706 12.494 6.151 1.00 93.75 86 ALA A O 1
ATOM 700 N N . ALA A 1 87 ? -12.183 11.178 4.394 1.00 93.12 87 ALA A N 1
ATOM 701 C CA . ALA A 1 87 ? -13.615 11.095 4.666 1.00 93.12 87 ALA A CA 1
ATOM 702 C C . ALA A 1 87 ? -13.911 10.378 5.996 1.00 93.12 87 ALA A C 1
ATOM 704 O O . ALA A 1 87 ? -14.759 10.834 6.767 1.00 93.12 87 ALA A O 1
ATOM 705 N N . LEU A 1 88 ? -13.184 9.300 6.308 1.00 92.75 88 LEU A N 1
ATOM 706 C CA . LEU A 1 88 ? -13.276 8.606 7.595 1.00 92.75 88 LEU A CA 1
ATOM 707 C C . LEU A 1 88 ? -12.891 9.517 8.763 1.00 92.75 88 LEU A C 1
ATOM 709 O O . LEU A 1 88 ? -13.620 9.559 9.752 1.00 92.75 88 LEU A O 1
ATOM 713 N N . ILE A 1 89 ? -11.792 10.270 8.649 1.00 93.38 89 ILE A N 1
ATOM 714 C CA . ILE A 1 89 ? -11.356 11.235 9.671 1.00 93.38 89 ILE A CA 1
ATOM 715 C C . ILE A 1 89 ? -12.419 12.316 9.870 1.00 93.38 89 ILE A C 1
AT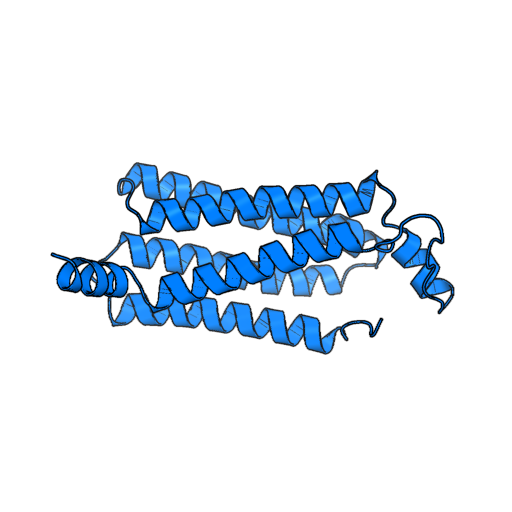OM 717 O O . ILE A 1 89 ? -12.772 12.625 11.007 1.00 93.38 89 ILE A O 1
ATOM 721 N N . PHE A 1 90 ? -12.974 12.855 8.782 1.00 93.31 90 PHE A N 1
ATOM 722 C CA . PHE A 1 90 ? -14.042 13.850 8.851 1.00 93.31 90 PHE A CA 1
ATOM 723 C C . PHE A 1 90 ? -15.300 13.303 9.544 1.00 93.31 90 PHE A C 1
ATOM 725 O O . PHE A 1 90 ? -15.938 14.008 10.323 1.00 93.31 90 PHE A O 1
ATOM 732 N N . ARG A 1 91 ? -15.658 12.036 9.294 1.00 92.06 91 ARG A N 1
ATOM 733 C CA . ARG A 1 91 ? -16.885 11.423 9.821 1.00 92.06 91 ARG A CA 1
ATOM 734 C C . ARG A 1 91 ? -16.758 10.893 11.251 1.00 92.06 91 ARG A C 1
ATOM 736 O O . ARG A 1 91 ? -17.718 11.003 12.008 1.00 92.06 91 ARG A O 1
ATOM 743 N N . LEU A 1 92 ? -15.630 10.275 11.601 1.00 87.12 92 LEU A N 1
ATOM 744 C CA . LEU A 1 92 ? -15.420 9.558 12.870 1.00 87.12 92 LEU A CA 1
ATOM 745 C C . LEU A 1 92 ? -14.489 10.299 13.844 1.00 87.12 92 LEU A C 1
ATOM 747 O O . LEU A 1 92 ? -14.313 9.855 14.984 1.00 87.12 92 LEU A O 1
ATOM 751 N N . GLY A 1 93 ? -13.896 11.410 13.409 1.00 84.94 93 GLY A N 1
ATOM 752 C CA . GLY A 1 93 ? -12.868 12.148 14.134 1.00 84.94 93 GLY A CA 1
ATOM 753 C C . GLY A 1 93 ? -11.482 11.497 14.019 1.00 84.94 93 GLY A C 1
ATOM 754 O O . GLY A 1 93 ? -11.379 10.271 13.880 1.00 84.94 93 GLY A O 1
ATOM 755 N N . PRO A 1 94 ? -10.403 12.296 14.091 1.00 88.19 94 PRO A N 1
ATOM 756 C CA . PRO A 1 94 ? -9.044 11.780 14.029 1.00 88.19 94 PRO A CA 1
ATOM 757 C C . PRO A 1 94 ? -8.702 10.980 15.289 1.00 88.19 94 PRO A C 1
ATOM 759 O O . PRO A 1 94 ? -9.039 11.356 16.410 1.00 88.19 94 PRO A O 1
ATOM 762 N N . ASN A 1 95 ? -7.964 9.893 15.104 1.00 86.94 95 ASN A N 1
ATOM 763 C CA . ASN A 1 95 ? -7.210 9.222 16.158 1.00 86.94 95 ASN A CA 1
ATOM 764 C C . ASN A 1 95 ? -5.833 8.823 15.624 1.00 86.94 95 ASN A C 1
ATOM 766 O O . ASN A 1 95 ? -5.522 9.029 14.447 1.00 86.94 95 ASN A O 1
ATOM 770 N N . PHE A 1 96 ? -5.005 8.240 16.485 1.00 85.19 96 PHE A N 1
ATOM 771 C CA . PHE A 1 96 ? -3.664 7.819 16.097 1.00 85.19 96 PHE A CA 1
ATOM 772 C C . PHE A 1 96 ? -3.689 6.830 14.919 1.00 85.19 96 PHE A C 1
ATOM 774 O O . PHE A 1 96 ? -2.952 7.027 13.954 1.00 85.19 96 PHE A O 1
ATOM 781 N N . THR A 1 97 ? -4.608 5.856 14.938 1.00 87.50 97 THR A N 1
ATOM 782 C CA . THR A 1 97 ? -4.794 4.887 13.844 1.00 87.50 97 THR A CA 1
ATOM 783 C C . THR A 1 97 ? -5.118 5.560 12.507 1.00 87.50 97 THR A C 1
ATOM 785 O O . THR A 1 97 ? -4.368 5.424 11.543 1.00 87.50 97 THR A O 1
ATOM 788 N N . THR A 1 98 ? -6.210 6.324 12.439 1.00 89.94 98 THR A N 1
ATOM 789 C CA . THR A 1 98 ? -6.670 6.968 11.195 1.00 89.94 98 THR A CA 1
ATOM 790 C C . THR A 1 98 ? -5.653 7.971 10.659 1.00 89.94 98 THR A C 1
ATOM 792 O O . THR A 1 98 ? -5.421 8.017 9.454 1.00 89.94 98 THR A O 1
ATOM 795 N N . THR A 1 99 ? -4.984 8.712 11.546 1.00 90.19 99 THR A N 1
ATOM 796 C CA . THR A 1 99 ? -3.929 9.666 11.174 1.00 90.19 99 THR A CA 1
ATOM 797 C C . THR A 1 99 ? -2.697 8.947 10.627 1.00 90.19 99 THR A C 1
ATOM 799 O O . THR A 1 99 ? -2.141 9.375 9.617 1.00 90.19 99 THR A O 1
ATOM 802 N N . THR A 1 100 ? -2.290 7.832 11.242 1.00 90.31 100 THR A N 1
ATOM 803 C CA . THR A 1 100 ? -1.167 7.004 10.774 1.00 90.31 100 THR A CA 1
ATOM 804 C C . THR A 1 100 ? -1.450 6.429 9.394 1.00 90.31 100 THR A C 1
ATOM 806 O O . THR A 1 100 ? -0.659 6.636 8.476 1.00 90.31 100 THR A O 1
ATOM 809 N N . VAL A 1 101 ? -2.599 5.769 9.211 1.00 92.94 101 VAL A N 1
ATOM 810 C CA . VAL A 1 101 ? -2.963 5.182 7.913 1.00 92.94 101 VAL A CA 1
ATOM 811 C C . VAL A 1 101 ? -3.082 6.266 6.843 1.00 92.94 101 VAL A C 1
ATOM 813 O O . VAL A 1 101 ? -2.529 6.103 5.759 1.00 92.94 101 VAL A O 1
ATOM 816 N N . PHE A 1 102 ? -3.707 7.407 7.150 1.00 94.31 102 PHE A N 1
ATOM 817 C CA . PHE A 1 102 ? -3.773 8.539 6.223 1.00 94.31 102 PHE A CA 1
ATOM 818 C C . PHE A 1 102 ? -2.380 9.053 5.834 1.00 94.31 102 PHE A C 1
ATOM 820 O O . PHE A 1 102 ? -2.096 9.221 4.651 1.00 94.31 102 PHE A O 1
ATOM 827 N N . SER A 1 103 ? -1.481 9.225 6.806 1.00 93.25 103 SER A N 1
ATOM 828 C CA . SER A 1 103 ? -0.108 9.688 6.560 1.00 93.25 103 SER A CA 1
ATOM 829 C C . SER A 1 103 ? 0.672 8.716 5.674 1.00 93.25 103 SER A C 1
ATOM 831 O O . SER A 1 103 ? 1.396 9.147 4.778 1.00 93.25 103 SER A O 1
ATOM 833 N N . VAL A 1 104 ? 0.480 7.407 5.867 1.00 94.12 104 VAL A N 1
ATOM 834 C CA . VAL A 1 104 ? 1.055 6.368 5.004 1.00 94.12 104 VAL A CA 1
ATOM 835 C C . VAL A 1 104 ? 0.515 6.461 3.576 1.00 94.12 104 VAL A C 1
ATOM 837 O O . VAL A 1 104 ? 1.301 6.333 2.636 1.00 94.12 104 VAL A O 1
ATOM 840 N N . MET A 1 105 ? -0.781 6.729 3.382 1.00 94.75 105 MET A N 1
ATOM 841 C CA . MET A 1 105 ? -1.340 6.929 2.036 1.00 94.75 105 MET A CA 1
ATOM 842 C C . MET A 1 105 ? -0.714 8.144 1.351 1.00 94.75 105 MET A C 1
ATOM 844 O O . MET A 1 105 ? -0.260 8.025 0.216 1.00 94.75 105 MET A O 1
ATOM 848 N N . ILE A 1 106 ? -0.597 9.280 2.048 1.00 95.06 106 ILE A N 1
ATOM 849 C CA . ILE A 1 106 ? 0.037 10.491 1.502 1.00 95.06 106 ILE A CA 1
ATOM 850 C C . ILE A 1 106 ? 1.511 10.245 1.162 1.00 95.06 106 ILE A C 1
ATOM 852 O O . ILE A 1 106 ? 1.954 10.582 0.065 1.00 95.06 106 ILE A O 1
ATOM 856 N N . PHE A 1 107 ? 2.269 9.613 2.061 1.00 94.88 107 PHE A N 1
ATOM 857 C CA . PHE A 1 107 ? 3.659 9.237 1.797 1.00 94.88 107 PHE A CA 1
ATOM 858 C C . PHE A 1 107 ? 3.774 8.336 0.562 1.00 94.88 107 PHE A C 1
ATOM 860 O O . PHE A 1 107 ? 4.606 8.574 -0.313 1.00 94.88 107 PHE A O 1
ATOM 867 N N . SER A 1 108 ? 2.897 7.336 0.458 1.00 93.00 108 SER A N 1
ATOM 868 C CA . SER A 1 108 ? 2.883 6.403 -0.669 1.00 93.00 108 SER A CA 1
ATOM 869 C C . SER A 1 108 ? 2.532 7.103 -1.980 1.00 93.00 108 SER A C 1
ATOM 871 O O . SER A 1 108 ? 3.159 6.822 -2.997 1.00 93.00 108 SER A O 1
ATOM 873 N N . MET A 1 109 ? 1.604 8.066 -1.968 1.00 93.62 109 MET A N 1
ATOM 874 C CA . MET A 1 109 ? 1.314 8.905 -3.135 1.00 93.62 109 MET A CA 1
ATOM 875 C C . MET A 1 109 ? 2.549 9.685 -3.588 1.00 93.62 109 MET A C 1
ATOM 877 O O . MET A 1 109 ? 2.871 9.670 -4.773 1.00 93.62 109 MET A O 1
ATOM 881 N N . VAL A 1 110 ? 3.265 10.333 -2.663 1.00 93.06 110 VAL A N 1
ATOM 882 C CA . VAL A 1 110 ? 4.486 11.086 -2.994 1.00 93.06 110 VAL A CA 1
ATOM 883 C C . VAL A 1 110 ? 5.535 10.160 -3.608 1.00 93.06 110 VAL A C 1
ATOM 885 O O . VAL A 1 110 ? 6.071 10.471 -4.667 1.00 93.06 110 VAL A O 1
ATOM 888 N N . MET A 1 111 ? 5.781 8.995 -3.006 1.00 90.94 111 MET A N 1
ATOM 889 C CA . MET A 1 111 ? 6.763 8.038 -3.525 1.00 90.94 111 MET A CA 1
ATOM 890 C C . MET A 1 111 ? 6.365 7.454 -4.887 1.00 90.94 111 MET A C 1
ATOM 892 O O . MET A 1 111 ? 7.220 7.315 -5.758 1.00 90.94 111 MET A O 1
ATOM 896 N N . GLN A 1 112 ? 5.081 7.159 -5.118 1.00 88.88 112 GLN A N 1
ATOM 897 C CA . GLN A 1 112 ? 4.600 6.694 -6.427 1.00 88.88 112 GLN A CA 1
ATOM 898 C C . GLN A 1 112 ? 4.684 7.785 -7.498 1.00 88.88 112 GLN A C 1
ATOM 900 O O . GLN A 1 112 ? 5.016 7.494 -8.646 1.00 88.88 112 GLN A O 1
ATOM 905 N N . LEU A 1 113 ? 4.422 9.043 -7.134 1.00 89.31 113 LEU A N 1
ATOM 906 C CA . LEU A 1 113 ? 4.594 10.176 -8.037 1.00 89.31 113 LEU A CA 1
ATOM 907 C C . LEU A 1 113 ? 6.068 10.358 -8.416 1.00 89.31 113 LEU A C 1
ATOM 909 O O . LEU A 1 113 ? 6.368 10.532 -9.594 1.00 89.31 113 LEU A O 1
ATOM 913 N N . LEU A 1 114 ? 6.983 10.265 -7.447 1.00 86.69 114 LEU A N 1
ATOM 914 C CA . LEU A 1 114 ? 8.425 10.315 -7.702 1.00 86.69 114 LEU A CA 1
ATOM 915 C C . LEU A 1 114 ? 8.877 9.152 -8.593 1.00 86.69 114 LEU A C 1
ATOM 917 O O . LEU A 1 114 ? 9.558 9.390 -9.581 1.00 86.69 114 LEU A O 1
ATOM 921 N N . LEU A 1 115 ? 8.413 7.922 -8.340 1.00 83.94 115 LEU A N 1
ATOM 922 C CA . LEU A 1 115 ? 8.667 6.770 -9.218 1.00 83.94 115 LEU A CA 1
ATOM 923 C C . LEU A 1 115 ? 8.165 6.993 -10.649 1.00 83.94 115 LEU A C 1
ATOM 925 O O . LEU A 1 115 ? 8.840 6.620 -11.610 1.00 83.94 115 LEU A O 1
ATOM 929 N N . HIS A 1 116 ? 6.982 7.591 -10.797 1.00 82.19 116 HIS A N 1
ATOM 930 C CA . HIS A 1 116 ? 6.415 7.915 -12.100 1.00 82.19 116 HIS A CA 1
ATOM 931 C C . HIS A 1 116 ? 7.255 8.967 -12.838 1.00 82.19 116 HIS A C 1
ATOM 933 O O . HIS A 1 116 ? 7.562 8.782 -14.016 1.00 82.19 116 HIS A O 1
ATOM 939 N N . ILE A 1 117 ? 7.658 10.044 -12.154 1.00 79.88 117 ILE A N 1
ATOM 940 C CA . ILE A 1 117 ? 8.503 11.107 -12.718 1.00 79.88 117 ILE A CA 1
ATOM 941 C C . ILE A 1 117 ? 9.883 10.558 -13.091 1.00 79.88 117 ILE A C 1
ATOM 943 O O . ILE A 1 117 ? 10.334 10.769 -14.215 1.00 79.88 117 ILE A O 1
ATOM 947 N N . ASP A 1 118 ? 10.536 9.814 -12.202 1.00 76.38 118 ASP A N 1
ATOM 948 C CA . ASP A 1 118 ? 11.873 9.266 -12.444 1.00 76.38 118 ASP A CA 1
ATOM 949 C C . ASP A 1 118 ? 11.888 8.308 -13.636 1.00 76.38 118 ASP A C 1
ATOM 951 O O . ASP A 1 118 ? 12.797 8.356 -14.472 1.00 76.38 118 ASP A O 1
ATOM 955 N N . ARG A 1 119 ? 10.852 7.473 -13.771 1.00 70.50 119 ARG A N 1
ATOM 956 C CA . ARG A 1 119 ? 10.751 6.552 -14.906 1.00 70.50 119 ARG A CA 1
ATOM 957 C C . ARG A 1 119 ? 10.462 7.271 -16.223 1.00 70.50 119 ARG A C 1
ATOM 959 O O . ARG A 1 119 ? 11.103 6.939 -17.217 1.00 70.50 119 ARG A O 1
ATOM 966 N N . ASN A 1 120 ? 9.544 8.243 -16.235 1.00 67.06 120 ASN A N 1
ATOM 967 C CA . ASN A 1 120 ? 9.048 8.859 -17.475 1.00 67.06 120 ASN A CA 1
ATOM 968 C C . ASN A 1 120 ? 9.800 10.124 -17.920 1.00 67.06 120 ASN A C 1
ATOM 970 O O . ASN A 1 120 ? 9.845 10.401 -19.115 1.00 67.06 120 ASN A O 1
ATOM 974 N N . VAL A 1 121 ? 10.377 10.902 -16.999 1.00 62.31 121 VAL A N 1
ATOM 975 C CA . VAL A 1 121 ? 10.970 12.226 -17.284 1.00 62.31 121 VAL A CA 1
ATOM 976 C C . VAL A 1 121 ? 12.494 12.198 -17.210 1.00 62.31 121 VAL A C 1
ATOM 978 O O . VAL A 1 121 ? 13.158 12.742 -18.087 1.00 62.31 121 VAL A O 1
ATOM 981 N N . ILE A 1 122 ? 13.066 11.546 -16.192 1.00 58.53 122 ILE A N 1
ATOM 982 C CA . ILE A 1 122 ? 14.529 11.524 -15.979 1.00 58.53 122 ILE A CA 1
ATOM 983 C C . ILE A 1 122 ? 15.221 10.508 -16.905 1.00 58.53 122 ILE A C 1
ATOM 985 O O . ILE A 1 122 ? 16.446 10.460 -17.006 1.00 58.53 122 ILE A O 1
ATOM 989 N N . GLY A 1 123 ? 14.445 9.731 -17.664 1.00 53.53 123 GLY A N 1
ATOM 990 C CA . GLY A 1 123 ? 15.004 8.819 -18.649 1.00 53.53 123 GLY A CA 1
ATOM 991 C C . GLY A 1 123 ? 15.642 7.593 -18.005 1.00 53.53 123 GLY A C 1
ATOM 992 O O . GLY A 1 123 ? 16.658 7.139 -18.516 1.00 53.53 123 GLY A O 1
ATOM 993 N N . LEU A 1 124 ? 14.998 7.059 -16.952 1.00 52.47 124 LEU A N 1
ATOM 994 C CA . LEU A 1 124 ? 14.774 5.635 -16.619 1.00 52.47 124 LEU A CA 1
ATOM 995 C C . LEU A 1 124 ? 14.764 4.616 -17.780 1.00 52.47 124 LEU A C 1
ATOM 997 O O . LEU A 1 124 ? 15.105 3.450 -17.618 1.00 52.47 124 LEU A O 1
ATOM 1001 N N . ASN A 1 125 ? 14.342 5.048 -18.968 1.00 46.31 125 ASN A N 1
ATOM 1002 C CA . ASN A 1 125 ? 13.983 4.185 -20.096 1.00 46.31 125 ASN A CA 1
ATOM 1003 C C . ASN A 1 125 ? 15.122 3.407 -20.775 1.00 46.31 125 ASN A C 1
ATOM 1005 O O . ASN A 1 125 ? 14.859 2.706 -21.745 1.00 46.31 125 ASN A O 1
ATOM 1009 N N . LYS A 1 126 ? 16.347 3.370 -20.239 1.00 49.44 126 LYS A N 1
ATOM 1010 C CA . LYS A 1 126 ? 17.306 2.330 -20.653 1.00 49.44 126 LYS A CA 1
ATOM 1011 C C . LYS A 1 126 ? 16.915 0.924 -20.193 1.00 49.44 126 LYS A C 1
ATOM 1013 O O . LYS A 1 126 ? 17.640 -0.024 -20.470 1.00 49.44 126 LYS A O 1
ATOM 1018 N N . ILE A 1 127 ? 15.771 0.764 -19.523 1.00 49.66 127 ILE A N 1
ATOM 1019 C CA . ILE A 1 127 ? 15.142 -0.540 -19.288 1.00 49.66 127 ILE A CA 1
ATOM 1020 C C . ILE A 1 127 ? 14.843 -1.237 -20.617 1.00 49.66 127 ILE A C 1
ATOM 1022 O O . ILE A 1 127 ? 15.243 -2.389 -20.761 1.00 49.66 127 ILE A O 1
ATOM 1026 N N . SER A 1 128 ? 14.227 -0.549 -21.589 1.00 44.56 128 SER A N 1
ATOM 1027 C CA . SER A 1 128 ? 13.957 -1.137 -22.909 1.00 44.56 128 SER A CA 1
ATOM 1028 C C . SER A 1 128 ? 15.259 -1.451 -23.649 1.00 44.56 128 SER A C 1
ATOM 1030 O O . SER A 1 128 ? 15.432 -2.584 -24.083 1.00 44.56 128 SER A O 1
ATOM 1032 N N . GLU A 1 129 ? 16.231 -0.526 -23.655 1.00 43.81 129 GLU A N 1
ATOM 1033 C CA . GLU A 1 129 ? 17.556 -0.778 -24.247 1.00 43.81 129 GLU A CA 1
ATOM 1034 C C . GLU A 1 129 ? 18.275 -1.967 -23.577 1.00 43.81 129 GLU A C 1
ATOM 1036 O O . GLU A 1 129 ? 18.862 -2.793 -24.264 1.00 43.81 129 GLU A O 1
ATOM 1041 N N . SER A 1 130 ? 18.225 -2.114 -22.246 1.00 49.00 130 SER A N 1
ATOM 1042 C CA . SER A 1 130 ? 18.899 -3.216 -21.534 1.00 49.00 130 SER A CA 1
ATOM 1043 C C . SER A 1 130 ? 18.243 -4.585 -21.741 1.00 49.00 130 SER A C 1
ATOM 1045 O O . SER A 1 130 ? 18.939 -5.602 -21.722 1.00 49.00 130 SER A O 1
ATOM 1047 N N . ILE A 1 131 ? 16.920 -4.611 -21.942 1.00 47.50 131 ILE A N 1
ATOM 1048 C CA . ILE A 1 131 ? 16.147 -5.825 -22.230 1.00 47.50 131 ILE A CA 1
ATOM 1049 C C . ILE A 1 131 ? 16.357 -6.240 -23.692 1.00 47.50 131 ILE A C 1
ATOM 1051 O O . ILE A 1 131 ? 16.573 -7.422 -23.948 1.00 47.50 131 ILE A O 1
ATOM 1055 N N . GLU A 1 132 ? 16.389 -5.290 -24.634 1.00 48.09 132 GLU A N 1
ATOM 1056 C CA . GLU A 1 132 ? 16.702 -5.554 -26.048 1.00 48.09 132 GLU A CA 1
ATOM 1057 C C . GLU A 1 132 ? 18.166 -5.963 -26.269 1.00 48.09 132 GLU A C 1
ATOM 1059 O O . GLU A 1 132 ? 18.448 -6.839 -27.084 1.00 48.09 132 GLU A O 1
ATOM 1064 N N . LEU A 1 133 ? 19.113 -5.373 -25.532 1.00 52.62 133 LEU A N 1
ATOM 1065 C CA . LEU A 1 133 ? 20.551 -5.635 -25.690 1.00 52.62 133 LEU A CA 1
ATOM 1066 C C . LEU A 1 133 ? 21.065 -6.808 -24.840 1.00 52.62 133 LEU A C 1
ATOM 1068 O O . LEU A 1 133 ? 22.254 -7.130 -24.914 1.00 52.62 133 LEU A O 1
ATOM 1072 N N . GLY A 1 134 ? 20.231 -7.405 -23.978 1.00 46.59 134 GLY A N 1
ATOM 1073 C CA . GLY A 1 134 ? 20.624 -8.481 -23.054 1.00 46.59 134 GLY A CA 1
ATOM 1074 C C . GLY A 1 134 ? 21.770 -8.111 -22.097 1.00 46.59 134 GLY A C 1
ATOM 1075 O O . GLY A 1 134 ? 22.368 -8.980 -21.461 1.00 46.59 134 GLY A O 1
ATOM 1076 N N . THR A 1 135 ? 22.112 -6.826 -22.006 1.00 47.31 135 THR A N 1
ATOM 1077 C CA . THR A 1 135 ? 23.248 -6.304 -21.251 1.00 47.31 135 THR A CA 1
ATOM 1078 C C . THR A 1 135 ? 22.786 -5.121 -20.415 1.00 47.31 135 THR A C 1
ATOM 1080 O O . THR A 1 135 ? 22.213 -4.152 -20.910 1.00 47.31 135 THR A O 1
ATOM 1083 N N . ALA A 1 136 ? 23.021 -5.201 -19.104 1.00 51.16 136 ALA A N 1
ATOM 1084 C CA . ALA A 1 136 ? 22.707 -4.108 -18.196 1.00 51.16 136 ALA A CA 1
ATOM 1085 C C . ALA A 1 136 ? 23.578 -2.896 -18.554 1.00 51.16 136 ALA A C 1
ATOM 1087 O O . ALA A 1 136 ? 24.801 -2.937 -18.397 1.00 51.16 136 ALA A O 1
ATOM 1088 N N . ILE A 1 137 ? 22.961 -1.811 -19.023 1.00 51.00 137 ILE A N 1
ATOM 1089 C CA . ILE A 1 137 ? 23.678 -0.570 -19.319 1.00 51.00 137 ILE A CA 1
ATOM 1090 C C . ILE A 1 137 ? 24.043 0.094 -17.987 1.00 51.00 137 ILE A C 1
ATOM 1092 O O . ILE A 1 137 ? 23.284 0.872 -17.414 1.00 51.00 137 ILE A O 1
ATOM 1096 N N . ALA A 1 138 ? 25.221 -0.242 -17.463 1.00 47.12 138 ALA A N 1
ATOM 1097 C CA . ALA A 1 138 ? 25.809 0.436 -16.318 1.00 47.12 138 ALA A CA 1
ATOM 1098 C C . ALA A 1 138 ? 26.423 1.760 -16.788 1.00 47.12 138 ALA A C 1
ATOM 1100 O O . ALA A 1 138 ? 27.433 1.777 -17.494 1.00 47.12 138 ALA A O 1
ATOM 1101 N N . ASN A 1 139 ? 25.816 2.885 -16.412 1.00 46.97 139 ASN A N 1
ATOM 1102 C CA . ASN A 1 139 ? 26.366 4.190 -16.751 1.00 46.97 139 ASN A CA 1
ATOM 1103 C C . ASN A 1 139 ? 27.525 4.525 -15.796 1.00 46.97 139 ASN A C 1
ATOM 1105 O O . ASN A 1 139 ? 27.329 4.630 -14.587 1.00 46.97 139 ASN A O 1
ATOM 1109 N N . LYS A 1 140 ? 28.734 4.714 -16.338 1.00 45.25 140 LYS A N 1
ATOM 1110 C CA . LYS A 1 140 ? 29.989 4.977 -15.599 1.00 45.25 140 LYS A CA 1
ATOM 1111 C C . LYS A 1 140 ? 30.050 6.351 -14.888 1.00 45.25 140 LYS A C 1
ATOM 1113 O O . LYS A 1 140 ? 31.112 6.726 -14.408 1.00 45.25 140 LYS A O 1
ATOM 1118 N N . GLY A 1 141 ? 28.948 7.109 -14.843 1.00 42.56 141 GLY A N 1
ATOM 1119 C CA . GLY A 1 141 ? 28.905 8.498 -14.358 1.00 42.56 141 GLY A CA 1
ATOM 1120 C C . GLY A 1 141 ? 28.284 8.718 -12.973 1.00 42.56 141 GLY A C 1
ATOM 1121 O O . GLY A 1 141 ? 28.456 9.796 -12.415 1.00 42.56 141 GLY A O 1
ATOM 1122 N N . PHE A 1 142 ? 27.592 7.726 -12.401 1.00 45.09 142 PHE A N 1
ATOM 1123 C CA . PHE A 1 142 ? 27.022 7.814 -11.050 1.00 45.09 142 PHE A CA 1
ATOM 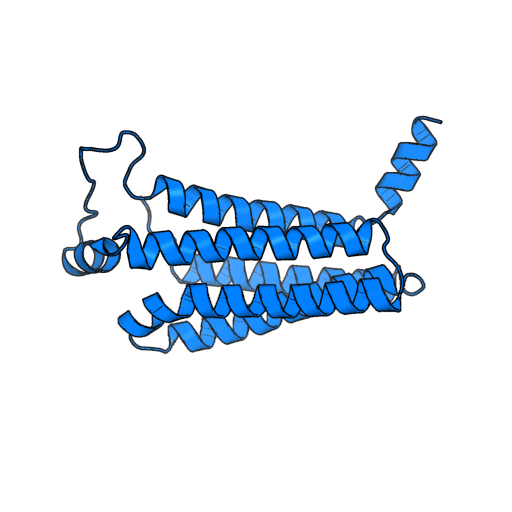1124 C C . PHE A 1 142 ? 27.599 6.703 -10.161 1.00 45.09 142 PHE A C 1
ATOM 1126 O O . PHE A 1 142 ? 27.397 5.528 -10.479 1.00 45.09 142 PHE A O 1
ATOM 1133 N N . PRO A 1 143 ? 28.279 7.034 -9.043 1.00 48.81 143 PRO A N 1
ATOM 1134 C CA . PRO A 1 143 ? 28.882 6.043 -8.143 1.00 48.81 143 PRO A CA 1
ATOM 1135 C C . PRO A 1 143 ? 27.885 5.015 -7.587 1.00 48.81 143 PRO A C 1
ATOM 1137 O O . PRO A 1 143 ? 28.274 3.901 -7.254 1.00 48.81 143 PRO A O 1
ATOM 1140 N N . SER A 1 144 ? 26.603 5.384 -7.496 1.00 51.59 144 SER A N 1
ATOM 1141 C CA . SER A 1 144 ? 25.509 4.582 -6.936 1.00 51.59 144 SER A CA 1
ATOM 1142 C C . SER A 1 144 ? 24.681 3.809 -7.976 1.00 51.59 144 SER A C 1
ATOM 1144 O O . SER A 1 144 ? 23.786 3.056 -7.601 1.00 51.59 144 SER A O 1
ATOM 1146 N N . GLY A 1 145 ? 24.994 3.934 -9.272 1.00 53.97 145 GLY A N 1
ATOM 1147 C CA . GLY A 1 145 ? 24.280 3.248 -10.351 1.00 53.97 145 GLY A CA 1
ATOM 1148 C C . GLY A 1 145 ? 22.933 3.880 -10.730 1.00 53.97 145 GLY A C 1
ATOM 1149 O O . GLY A 1 145 ? 22.339 4.656 -9.988 1.00 53.97 145 GLY A O 1
ATOM 1150 N N . TYR A 1 146 ? 22.451 3.526 -11.923 1.00 54.69 146 TYR A N 1
ATOM 1151 C CA . TYR A 1 146 ? 21.242 4.061 -12.576 1.00 54.69 146 TYR A CA 1
ATOM 1152 C C . TYR A 1 146 ? 19.937 3.855 -11.777 1.00 54.69 146 TYR A C 1
ATOM 1154 O O . TYR A 1 146 ? 18.935 4.505 -12.038 1.00 54.69 146 TYR A O 1
ATOM 1162 N N . TRP A 1 147 ? 19.959 2.971 -10.781 1.00 62.19 147 TRP A N 1
ATOM 1163 C CA . TRP A 1 147 ? 18.771 2.449 -10.107 1.00 62.19 147 TRP A CA 1
ATOM 1164 C C . TRP A 1 147 ? 18.580 2.959 -8.681 1.00 62.19 147 TRP A C 1
ATOM 1166 O O . TRP A 1 147 ? 17.559 2.668 -8.076 1.00 62.19 147 TRP A O 1
ATOM 1176 N N . TYR A 1 148 ? 19.513 3.754 -8.150 1.00 69.38 148 TYR A N 1
ATOM 1177 C CA . TYR A 1 148 ? 19.515 4.122 -6.732 1.00 69.38 148 TYR A CA 1
ATOM 1178 C C . TYR A 1 148 ? 18.226 4.813 -6.262 1.00 69.38 148 TYR A C 1
ATOM 1180 O O . TYR A 1 148 ? 17.694 4.458 -5.214 1.00 69.38 148 TYR A O 1
ATOM 1188 N N . LEU A 1 149 ? 17.708 5.782 -7.026 1.00 75.19 149 LEU A N 1
ATOM 1189 C CA . LEU A 1 149 ? 16.468 6.482 -6.664 1.00 75.19 149 LEU A CA 1
ATOM 1190 C C . LEU A 1 149 ? 15.251 5.560 -6.780 1.00 75.19 149 LEU A C 1
ATOM 1192 O O . LEU A 1 149 ? 14.427 5.509 -5.870 1.00 75.19 149 LEU A O 1
ATOM 1196 N N . TRP A 1 150 ? 15.190 4.758 -7.844 1.00 76.00 150 TRP A N 1
ATOM 1197 C CA . TRP A 1 150 ? 14.141 3.758 -8.030 1.00 76.00 150 TRP A CA 1
ATOM 1198 C C . TRP A 1 150 ? 14.119 2.720 -6.893 1.00 76.00 150 TRP A C 1
ATOM 1200 O O . TRP A 1 150 ? 13.056 2.441 -6.329 1.00 76.00 150 TRP A O 1
ATOM 1210 N N . ASP A 1 151 ? 15.291 2.202 -6.514 1.00 74.88 151 ASP A N 1
ATOM 1211 C CA . ASP A 1 151 ? 15.477 1.286 -5.388 1.00 74.88 151 ASP A CA 1
ATOM 1212 C C . ASP A 1 151 ? 15.061 1.965 -4.083 1.00 74.88 151 ASP A C 1
ATOM 1214 O O . ASP A 1 151 ? 14.300 1.396 -3.304 1.00 74.88 151 ASP A O 1
ATOM 1218 N N . PHE A 1 152 ? 15.494 3.207 -3.856 1.00 82.69 152 PHE A N 1
ATOM 1219 C CA . PHE A 1 152 ? 15.150 3.974 -2.663 1.00 82.69 152 PHE A CA 1
ATOM 1220 C C . PHE A 1 152 ? 13.635 4.154 -2.510 1.00 82.69 152 PHE A C 1
ATOM 1222 O O . PHE A 1 152 ? 13.100 3.890 -1.430 1.00 82.69 152 PHE A O 1
ATOM 1229 N N . TYR A 1 153 ? 12.921 4.550 -3.567 1.00 85.44 153 TYR A N 1
ATOM 1230 C CA . TYR A 1 153 ? 11.467 4.726 -3.508 1.00 85.44 153 TYR A CA 1
ATOM 1231 C C . TYR A 1 153 ? 10.736 3.398 -3.311 1.00 85.44 153 TYR A C 1
ATOM 1233 O O . TYR A 1 153 ? 9.821 3.312 -2.492 1.00 85.44 153 TYR A O 1
ATOM 1241 N N . THR A 1 154 ? 11.159 2.346 -4.015 1.00 80.88 154 THR A N 1
ATOM 1242 C CA . THR A 1 154 ? 10.550 1.013 -3.915 1.00 80.88 154 THR A CA 1
ATOM 1243 C C . THR A 1 154 ? 10.769 0.406 -2.529 1.00 80.88 154 THR A C 1
ATOM 1245 O O . THR A 1 154 ? 9.824 -0.084 -1.909 1.00 80.88 154 THR A O 1
ATOM 1248 N N . VAL A 1 155 ? 11.990 0.489 -1.994 1.00 84.25 155 VAL A N 1
ATOM 1249 C CA . VAL A 1 155 ? 12.314 0.052 -0.629 1.00 84.25 155 VAL A CA 1
ATOM 1250 C C . VAL A 1 155 ? 11.527 0.866 0.390 1.00 84.25 155 VAL A C 1
ATOM 1252 O O . VAL A 1 155 ? 10.952 0.279 1.301 1.00 84.25 155 VAL A O 1
ATOM 1255 N N . SER A 1 156 ? 11.433 2.186 0.218 1.00 87.94 156 SER A N 1
ATOM 1256 C CA . SER A 1 156 ? 10.648 3.050 1.106 1.00 87.94 156 SER A CA 1
ATOM 1257 C C . SER A 1 156 ? 9.178 2.632 1.146 1.00 87.94 156 SER A C 1
ATOM 1259 O O . SER A 1 156 ? 8.628 2.452 2.228 1.00 87.94 156 SER A O 1
ATOM 1261 N N . LEU A 1 157 ? 8.554 2.397 -0.012 1.00 88.56 157 LEU A N 1
ATOM 1262 C CA . LEU A 1 157 ? 7.171 1.916 -0.101 1.00 88.56 157 LEU A CA 1
ATOM 1263 C C . LEU A 1 157 ? 6.979 0.564 0.598 1.00 88.56 157 LEU A C 1
ATOM 1265 O O . LEU A 1 157 ? 6.037 0.405 1.374 1.00 88.56 157 LEU A O 1
ATOM 1269 N N . ASN A 1 158 ? 7.884 -0.390 0.369 1.00 87.06 158 ASN A N 1
ATOM 1270 C CA . ASN A 1 158 ? 7.810 -1.718 0.979 1.00 87.06 158 ASN A CA 1
ATOM 1271 C C . ASN A 1 158 ? 7.997 -1.661 2.500 1.00 87.06 158 ASN A C 1
ATOM 1273 O O . ASN A 1 158 ? 7.228 -2.271 3.240 1.00 87.06 158 ASN A O 1
ATOM 1277 N N . VAL A 1 159 ? 8.983 -0.899 2.979 1.00 88.44 159 VAL A N 1
ATOM 1278 C CA . VAL A 1 159 ? 9.244 -0.705 4.411 1.00 88.44 159 VAL A CA 1
ATOM 1279 C C . VAL A 1 159 ? 8.036 -0.060 5.086 1.00 88.44 159 VAL A C 1
ATOM 1281 O O . VAL A 1 159 ? 7.571 -0.554 6.113 1.00 88.44 159 VAL A O 1
ATOM 1284 N N . THR A 1 160 ? 7.473 0.990 4.488 1.00 90.69 160 THR A N 1
ATOM 1285 C CA . THR A 1 160 ? 6.254 1.631 4.988 1.00 90.69 160 THR A CA 1
ATOM 1286 C C . THR A 1 160 ? 5.068 0.663 5.008 1.00 90.69 160 THR A C 1
ATOM 1288 O O . THR A 1 160 ? 4.330 0.639 5.992 1.00 90.69 160 THR A O 1
ATOM 1291 N N . GLY A 1 161 ? 4.902 -0.171 3.977 1.00 87.69 161 GLY A N 1
ATOM 1292 C CA . GLY A 1 161 ? 3.881 -1.221 3.938 1.00 87.69 161 GLY A CA 1
ATOM 1293 C C . GLY A 1 161 ? 4.039 -2.244 5.066 1.00 87.69 161 GLY A C 1
ATOM 1294 O O . GLY A 1 161 ? 3.076 -2.533 5.774 1.00 87.69 161 GLY A O 1
ATOM 1295 N N . CYS A 1 162 ? 5.261 -2.725 5.305 1.00 86.38 162 CYS A N 1
ATOM 1296 C CA . CYS A 1 162 ? 5.565 -3.635 6.411 1.00 86.38 162 CYS A CA 1
ATOM 1297 C C . CYS A 1 162 ? 5.232 -3.015 7.773 1.00 86.38 162 CYS A C 1
ATOM 1299 O O . CYS A 1 162 ? 4.566 -3.654 8.589 1.00 86.38 162 CYS A O 1
ATOM 1301 N N . PHE A 1 163 ? 5.642 -1.766 8.018 1.00 87.56 163 PHE A N 1
ATOM 1302 C CA . PHE A 1 163 ? 5.309 -1.066 9.261 1.00 87.56 163 PHE A CA 1
ATOM 1303 C C . PHE A 1 163 ? 3.804 -0.875 9.433 1.00 87.56 163 PHE A C 1
ATOM 1305 O O . PHE A 1 163 ? 3.293 -1.060 10.536 1.00 87.56 163 PHE A O 1
ATOM 1312 N N . LEU A 1 164 ? 3.087 -0.558 8.352 1.00 90.44 164 LEU A N 1
ATOM 1313 C CA . LEU A 1 164 ? 1.633 -0.445 8.370 1.00 90.44 164 LEU A CA 1
ATOM 1314 C C . LEU A 1 164 ? 0.973 -1.778 8.746 1.00 90.44 164 LEU A C 1
ATOM 1316 O O . LEU A 1 164 ? 0.075 -1.785 9.584 1.00 90.44 164 LEU A O 1
ATOM 1320 N N . PHE A 1 165 ? 1.416 -2.904 8.182 1.00 88.50 165 PHE A N 1
ATOM 1321 C CA . PHE A 1 165 ? 0.868 -4.217 8.532 1.00 88.50 165 PHE A CA 1
ATOM 1322 C C . PHE A 1 165 ? 1.150 -4.594 9.980 1.00 88.50 165 PHE A C 1
ATOM 1324 O O . PHE A 1 165 ? 0.222 -4.979 10.688 1.00 88.50 165 PHE A O 1
ATOM 1331 N N . ILE A 1 166 ? 2.393 -4.427 10.444 1.00 86.06 166 ILE A N 1
ATOM 1332 C CA . ILE A 1 166 ? 2.748 -4.652 11.851 1.00 86.06 166 ILE A CA 1
ATOM 1333 C C . ILE A 1 166 ? 1.834 -3.813 12.742 1.00 86.06 166 ILE A C 1
ATOM 1335 O O . ILE A 1 166 ? 1.225 -4.345 13.663 1.00 86.06 166 ILE A O 1
ATOM 1339 N N . TYR A 1 167 ? 1.672 -2.528 12.430 1.00 86.94 167 TYR A N 1
ATOM 1340 C CA . TYR A 1 167 ? 0.807 -1.633 13.186 1.00 86.94 167 TYR A CA 1
ATOM 1341 C C . TYR A 1 167 ? -0.660 -2.088 13.201 1.00 86.94 167 TYR A C 1
ATOM 1343 O O . TYR A 1 167 ? -1.289 -2.067 14.254 1.00 86.94 167 TYR A O 1
ATOM 1351 N N . LEU A 1 168 ? -1.207 -2.547 12.073 1.00 88.44 168 LEU A N 1
ATOM 1352 C CA . LEU A 1 168 ? -2.592 -3.022 12.002 1.00 88.44 168 LEU A CA 1
ATOM 1353 C C . LEU A 1 168 ? -2.824 -4.355 12.729 1.00 88.44 168 LEU A C 1
ATOM 1355 O O . LEU A 1 168 ? -3.939 -4.580 13.187 1.00 88.44 168 LEU A O 1
ATOM 1359 N N . PHE A 1 169 ? -1.823 -5.232 12.840 1.00 84.31 169 PHE A N 1
ATOM 1360 C CA . PHE A 1 169 ? -1.936 -6.476 13.617 1.00 84.31 169 PHE A CA 1
ATOM 1361 C C . PHE A 1 169 ? -1.735 -6.262 15.114 1.00 84.31 169 PHE A C 1
ATOM 1363 O O . PHE A 1 169 ? -2.405 -6.880 15.933 1.00 84.31 169 PHE A O 1
ATOM 1370 N N . VAL A 1 170 ? -0.773 -5.416 15.461 1.00 77.75 170 VAL A N 1
ATOM 1371 C CA . VAL A 1 170 ? -0.323 -5.217 16.838 1.00 77.75 170 VAL A CA 1
ATOM 1372 C C . VAL A 1 170 ? -1.156 -4.154 17.557 1.00 77.75 170 VAL A C 1
ATOM 1374 O O . VAL A 1 170 ? -1.319 -4.214 18.772 1.00 77.75 170 VAL A O 1
ATOM 1377 N N . GLY A 1 171 ? -1.722 -3.209 16.808 1.00 63.44 171 GLY A N 1
ATOM 1378 C CA . GLY A 1 171 ? -2.702 -2.256 17.305 1.00 63.44 171 GLY A CA 1
ATOM 1379 C C . GLY A 1 171 ? -2.180 -1.276 18.358 1.00 63.44 171 GLY A C 1
ATOM 1380 O O . GLY A 1 171 ? -0.983 -1.137 18.621 1.00 63.44 171 GLY A O 1
ATOM 1381 N N . GLU A 1 172 ? -3.132 -0.554 18.953 1.00 61.91 172 GLU A N 1
ATOM 1382 C CA . GLU A 1 172 ? -2.905 0.399 20.047 1.00 61.91 172 GLU A CA 1
ATOM 1383 C C . GLU A 1 172 ? -2.550 -0.309 21.376 1.00 61.91 172 GLU A C 1
ATOM 1385 O O . GLU A 1 172 ? -2.036 0.340 22.287 1.00 61.91 172 GLU A O 1
ATOM 1390 N N . ASP A 1 173 ? -2.693 -1.637 21.453 1.00 57.66 173 ASP A N 1
ATOM 1391 C CA . ASP A 1 173 ? -2.436 -2.451 22.649 1.00 57.66 173 ASP A CA 1
ATOM 1392 C C . ASP A 1 173 ? -0.965 -2.429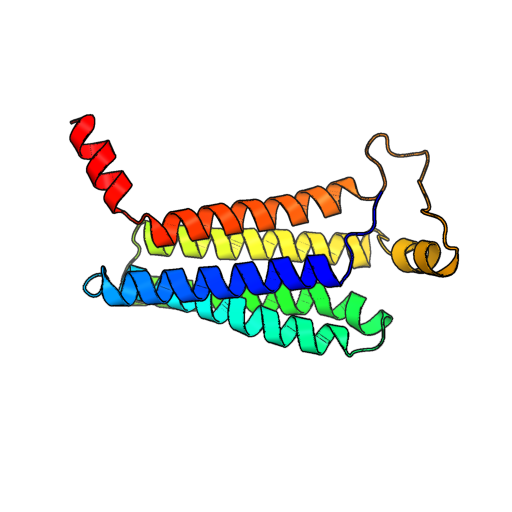 23.084 1.00 57.66 173 ASP A C 1
ATOM 1394 O O . ASP A 1 173 ? -0.670 -2.367 24.277 1.00 57.66 173 ASP A O 1
ATOM 1398 N N . ILE A 1 174 ? -0.006 -2.386 22.146 1.00 54.88 174 ILE A N 1
ATOM 1399 C CA . ILE A 1 174 ? 1.405 -2.160 22.511 1.00 54.88 174 ILE A CA 1
ATOM 1400 C C . ILE A 1 174 ? 1.606 -0.760 23.091 1.00 54.88 174 ILE A C 1
ATOM 1402 O O . ILE A 1 174 ? 2.468 -0.579 23.945 1.00 54.88 174 ILE A O 1
ATOM 1406 N N . LYS A 1 175 ? 0.822 0.237 22.676 1.00 48.97 175 LYS A N 1
ATOM 1407 C CA . LYS A 1 175 ? 0.933 1.592 23.218 1.00 48.97 175 LYS A CA 1
ATOM 1408 C C . LYS A 1 175 ? 0.404 1.641 24.647 1.00 48.97 175 LYS A C 1
ATOM 1410 O O . LYS A 1 175 ? 1.091 2.189 25.497 1.00 48.97 175 LYS A O 1
ATOM 1415 N N . GLU A 1 176 ? -0.740 1.025 24.938 1.00 51.88 176 GLU A N 1
ATOM 1416 C CA . GLU A 1 176 ? -1.249 0.906 26.313 1.00 51.88 176 GLU A CA 1
ATOM 1417 C C . GLU A 1 176 ? -0.324 0.056 27.193 1.00 51.88 176 GLU A C 1
ATOM 1419 O O . GLU A 1 176 ? -0.016 0.434 28.324 1.00 51.88 176 GLU A O 1
ATOM 1424 N N . TYR A 1 177 ? 0.216 -1.039 26.661 1.00 53.50 177 TYR A N 1
ATOM 1425 C CA . TYR A 1 177 ? 1.176 -1.889 27.364 1.00 53.50 177 TYR A CA 1
ATOM 1426 C C . TYR A 1 177 ? 2.526 -1.198 27.627 1.00 53.50 177 TYR A C 1
ATOM 1428 O O . TYR A 1 177 ? 3.103 -1.341 28.703 1.00 53.50 177 TYR A O 1
ATOM 1436 N N . LEU A 1 178 ? 3.049 -0.422 26.672 1.00 48.84 178 LEU A N 1
ATOM 1437 C CA . LEU A 1 178 ? 4.280 0.349 26.860 1.00 48.84 178 LEU A CA 1
ATOM 1438 C C . LEU A 1 178 ? 4.041 1.561 27.765 1.00 48.84 178 LEU A C 1
ATOM 1440 O O . LEU A 1 178 ? 4.831 1.794 28.672 1.00 48.84 178 LEU A O 1
ATOM 1444 N N . CYS A 1 179 ? 2.950 2.306 27.579 1.00 50.94 179 CYS A N 1
ATOM 1445 C CA . CYS A 1 179 ? 2.622 3.457 28.421 1.00 50.94 179 CYS A CA 1
ATOM 1446 C C . CYS A 1 179 ? 2.341 3.054 29.876 1.00 50.94 179 CYS A C 1
ATOM 1448 O O . CYS A 1 179 ? 2.758 3.783 30.767 1.00 50.94 179 CYS A O 1
ATOM 1450 N N . SER A 1 180 ? 1.727 1.893 30.129 1.00 48.03 180 SER A N 1
ATOM 1451 C CA . SER A 1 180 ? 1.481 1.381 31.491 1.00 48.03 180 SER A CA 1
ATOM 1452 C C . SER A 1 180 ? 2.727 0.846 32.204 1.00 48.03 180 SER A C 1
ATOM 1454 O O . SER A 1 180 ? 2.725 0.725 33.425 1.00 48.03 180 SER A O 1
ATOM 1456 N N . ARG A 1 181 ? 3.809 0.531 31.478 1.00 50.56 181 ARG A N 1
ATOM 1457 C CA . ARG A 1 181 ? 5.093 0.126 32.082 1.00 50.56 181 ARG A CA 1
ATOM 1458 C C . ARG A 1 181 ? 6.005 1.294 32.455 1.00 50.56 181 ARG A C 1
ATOM 1460 O O . ARG A 1 181 ? 6.962 1.079 33.196 1.00 50.56 181 ARG A O 1
ATOM 1467 N N . PHE A 1 182 ? 5.746 2.487 31.925 1.00 55.19 182 PHE A N 1
ATOM 1468 C CA . PHE A 1 182 ? 6.557 3.687 32.162 1.00 55.19 182 PHE A CA 1
ATOM 1469 C C . PHE A 1 182 ? 5.798 4.802 32.908 1.00 55.19 182 PHE A C 1
ATOM 1471 O O . PHE A 1 182 ? 6.326 5.908 33.028 1.00 55.19 182 PHE A O 1
ATOM 1478 N N . SER A 1 183 ? 4.590 4.513 33.406 1.00 43.97 183 SER A N 1
ATOM 1479 C CA . SER A 1 183 ? 3.797 5.348 34.324 1.00 43.97 183 SER A CA 1
ATOM 1480 C C . SER A 1 183 ? 3.860 4.808 35.745 1.00 43.97 183 SER A C 1
ATOM 1482 O O . SER A 1 183 ? 4.030 5.621 36.675 1.00 43.97 183 SER A O 1
#

Sequence (183 aa):
MALISIAFEWALDQWAVVLAALAFVYNMTFNSHNSRLIASSLTVALMYAFGHFLLAWINELPFDEQVYFRYSSRLLLYALAGFFMAALIFRLGPNFTTTTVFSVMIFSMVMQLLLHIDRNVIGLNKISESIELGTAIANKGFPSGYWYLWDFYTVSLNVTGCFLFIYLFVGEDIKEYLCSRFS